Protein AF-A0A524MAG9-F1 (afdb_monomer_lite)

Foldseek 3Di:
DLCQVQQVCCVFPVDSPGDPVVVVVVCPDPPHDPVLFKDFDADPVGHTQKIKGKDDPPDQLAEIEIDMTGHPVRDDLVVVVVRVVSNVVSQVVSVVVHPPPHHHDYDYDDDPRPVVVVVSCVVVPDDDDDDDDDDDDDDPDDDDDDDDPPDDDDDDDDPPPPPPPDD

Secondary structure (DSSP, 8-state):
-HHHHHHHHHHHHS-----HHHHHHHHTSTT--HHHHEEEEE-TT--EEEEEEEEE-TT--SEEEEEEEE-GGG--HHHHHHHHHHHHH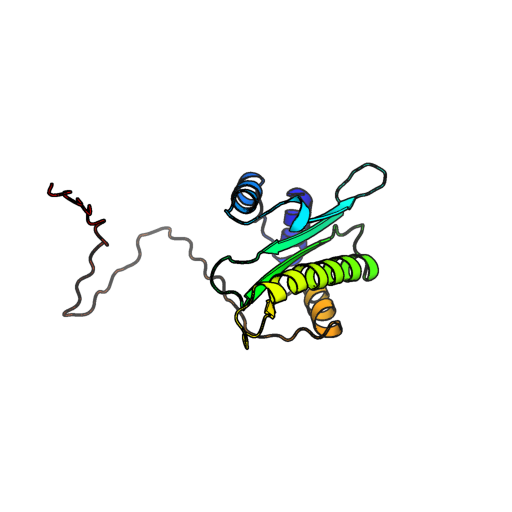HHHTTGGGSPTTPPPEEE----TT-HHHHHHHHHTT--------------SS-----PPTT-----------------

Sequence (167 aa):
MVSLCNAGTRDVGGMEKDTVARRRLHWQRSGFHLDSDTQVAETCTGDIVAYAAVKDTVGTLARIHGDFQVHREHDSVMLRDRLLGWLEHRARASVLHAPEGARVMLTHNVLAHDEARKQDLLRRGYELVHHTLRMRMALSEAPVDSIPEGILLRSAARSACHFENHS

Radius of gyration: 21.22 Å; chains: 1; bounding box: 44×48×63 Å

Structure (mmCIF, N/CA/C/O backbone):
data_AF-A0A524MAG9-F1
#
_entry.id   AF-A0A524MAG9-F1
#
loop_
_atom_site.group_PDB
_atom_site.id
_atom_site.type_symbol
_atom_site.label_atom_id
_atom_site.label_alt_id
_atom_site.label_comp_id
_atom_site.label_asym_id
_atom_site.label_entity_id
_atom_site.label_seq_id
_atom_site.pdbx_PDB_ins_code
_atom_site.Cartn_x
_atom_site.Cartn_y
_atom_site.Cartn_z
_atom_site.occupancy
_atom_site.B_iso_or_equiv
_atom_site.auth_seq_id
_atom_site.auth_comp_id
_atom_site.auth_asym_id
_atom_site.auth_atom_id
_atom_site.pdbx_PDB_model_num
ATOM 1 N N . MET A 1 1 ? 15.523 -3.507 -2.025 1.00 62.09 1 MET A N 1
ATOM 2 C CA . MET A 1 1 ? 14.145 -3.235 -1.537 1.00 62.09 1 MET A CA 1
ATOM 3 C C . MET A 1 1 ? 13.974 -1.919 -0.762 1.00 62.09 1 MET A C 1
ATOM 5 O O . MET A 1 1 ? 13.140 -1.122 -1.167 1.00 62.09 1 MET A O 1
ATOM 9 N N . VAL A 1 2 ? 14.697 -1.646 0.337 1.00 66.62 2 VAL A N 1
ATOM 10 C CA . VAL A 1 2 ? 14.534 -0.358 1.064 1.00 66.62 2 VAL A CA 1
ATOM 11 C C . VAL A 1 2 ? 14.888 0.833 0.174 1.00 66.62 2 VAL A C 1
ATOM 13 O O . VAL A 1 2 ? 14.121 1.788 0.113 1.00 66.62 2 VAL A O 1
ATOM 16 N N . SER A 1 3 ? 15.972 0.728 -0.599 1.00 69.00 3 SER A N 1
ATOM 17 C CA . SER A 1 3 ? 16.356 1.738 -1.592 1.00 69.00 3 SER A CA 1
ATOM 18 C C . SER A 1 3 ? 15.274 1.954 -2.656 1.00 69.00 3 SER A C 1
ATOM 20 O O . SER A 1 3 ? 14.956 3.093 -2.961 1.00 69.00 3 SER A O 1
ATOM 22 N N . LEU A 1 4 ? 14.634 0.880 -3.138 1.00 75.25 4 LEU A N 1
ATOM 23 C CA . LEU A 1 4 ? 13.503 0.940 -4.075 1.00 75.25 4 LEU A CA 1
ATOM 24 C C . LEU A 1 4 ? 12.315 1.723 -3.488 1.00 75.25 4 LEU A C 1
ATOM 26 O O . LEU A 1 4 ? 11.761 2.607 -4.133 1.00 75.25 4 LEU A O 1
ATOM 30 N N . CYS A 1 5 ? 11.942 1.424 -2.242 1.00 67.94 5 CYS A N 1
ATOM 31 C CA . CYS A 1 5 ? 10.817 2.075 -1.569 1.00 67.94 5 CYS A CA 1
ATOM 32 C C . CYS A 1 5 ? 11.120 3.541 -1.231 1.00 67.94 5 CYS A C 1
ATOM 34 O O . CYS A 1 5 ? 10.265 4.412 -1.397 1.00 67.94 5 CYS A O 1
ATOM 36 N N . ASN A 1 6 ? 12.348 3.841 -0.805 1.00 65.69 6 ASN A N 1
ATOM 37 C CA . ASN A 1 6 ? 12.777 5.212 -0.546 1.00 65.69 6 ASN A CA 1
ATOM 38 C C . ASN A 1 6 ? 12.930 6.030 -1.830 1.00 65.69 6 ASN A C 1
ATOM 40 O O . ASN A 1 6 ? 12.581 7.203 -1.799 1.00 65.69 6 ASN A O 1
ATOM 44 N N . ALA A 1 7 ? 13.365 5.440 -2.947 1.00 63.03 7 ALA A N 1
ATOM 45 C CA . ALA A 1 7 ? 13.428 6.125 -4.239 1.00 63.03 7 ALA A CA 1
ATOM 46 C C . ALA A 1 7 ? 12.040 6.630 -4.666 1.00 63.03 7 ALA A C 1
ATOM 48 O O . ALA A 1 7 ? 11.875 7.819 -4.917 1.00 63.03 7 ALA A O 1
ATOM 49 N N . GLY A 1 8 ? 11.011 5.777 -4.601 1.00 59.84 8 GLY A N 1
ATOM 50 C CA . GLY A 1 8 ? 9.634 6.202 -4.879 1.00 59.84 8 GLY A CA 1
ATOM 51 C C . GLY A 1 8 ? 9.101 7.262 -3.912 1.00 59.84 8 GLY A C 1
ATOM 52 O O . GLY A 1 8 ? 8.423 8.206 -4.313 1.00 59.84 8 GLY A O 1
ATOM 53 N N . THR A 1 9 ? 9.446 7.155 -2.624 1.00 58.19 9 THR A N 1
ATOM 54 C CA . THR A 1 9 ? 8.989 8.121 -1.610 1.00 58.19 9 THR A CA 1
ATOM 55 C C . THR A 1 9 ? 9.732 9.465 -1.690 1.00 58.19 9 THR A C 1
ATOM 57 O O . THR A 1 9 ? 9.158 10.489 -1.313 1.00 58.19 9 THR A O 1
ATOM 60 N N . ARG A 1 10 ? 10.982 9.486 -2.178 1.00 57.66 10 ARG A N 1
ATOM 61 C CA . ARG A 1 10 ? 11.763 10.705 -2.450 1.00 57.66 10 ARG A CA 1
ATOM 62 C C . ARG A 1 10 ? 11.223 11.441 -3.672 1.00 57.66 10 ARG A C 1
ATOM 64 O O . ARG A 1 10 ? 10.957 12.632 -3.558 1.00 57.66 10 ARG A O 1
ATOM 71 N N . ASP A 1 11 ? 11.010 10.724 -4.774 1.00 55.81 11 ASP A N 1
ATOM 72 C CA . ASP A 1 11 ? 10.565 11.293 -6.053 1.00 55.81 11 ASP A CA 1
ATOM 73 C C . ASP A 1 11 ? 9.195 11.952 -5.955 1.00 55.81 11 ASP A C 1
ATOM 75 O O . ASP A 1 11 ? 8.942 12.991 -6.557 1.00 55.81 11 ASP A O 1
ATOM 79 N N . VAL A 1 12 ? 8.321 11.349 -5.156 1.00 55.00 12 VAL A N 1
ATOM 80 C CA . VAL A 1 12 ? 6.994 11.881 -4.911 1.00 55.00 12 VAL A CA 1
ATOM 81 C C . VAL A 1 12 ? 7.071 12.788 -3.683 1.00 55.00 12 VAL A C 1
ATOM 83 O O . VAL A 1 12 ? 6.986 14.003 -3.793 1.00 55.00 12 VAL A O 1
ATOM 86 N N . GLY A 1 13 ? 7.258 12.257 -2.476 1.00 54.94 13 GLY A N 1
ATOM 87 C CA . GLY A 1 13 ? 7.026 12.977 -1.214 1.00 54.94 13 GLY A CA 1
ATOM 88 C C . GLY A 1 13 ? 8.217 13.673 -0.549 1.00 54.94 13 GLY A C 1
ATOM 89 O O . GLY A 1 13 ? 8.040 14.133 0.582 1.00 54.94 13 GLY A O 1
ATOM 90 N N . GLY A 1 14 ? 9.409 13.696 -1.159 1.00 50.75 14 GLY A N 1
ATOM 91 C CA . GLY A 1 14 ? 10.603 14.343 -0.593 1.00 50.75 14 GLY A CA 1
ATOM 92 C C . GLY A 1 14 ? 11.068 13.782 0.761 1.00 50.75 14 GLY A C 1
ATOM 93 O O . GLY A 1 14 ? 11.760 14.466 1.510 1.00 50.75 14 GLY A O 1
ATOM 94 N N . MET A 1 15 ? 10.665 12.558 1.125 1.00 56.41 15 MET A N 1
ATOM 95 C CA . MET A 1 15 ? 10.983 11.958 2.424 1.00 56.41 15 MET A CA 1
ATOM 96 C C . MET A 1 15 ? 11.465 10.521 2.274 1.00 56.41 15 MET A C 1
ATOM 98 O O . MET A 1 15 ? 10.746 9.671 1.752 1.00 56.41 15 MET A O 1
ATOM 102 N N . GLU A 1 16 ? 12.609 10.212 2.877 1.00 57.59 16 GLU A N 1
ATOM 103 C CA . GLU A 1 16 ? 12.932 8.836 3.238 1.00 57.59 16 GLU A CA 1
ATOM 104 C C . GLU A 1 16 ? 12.125 8.444 4.461 1.00 57.59 16 GLU A C 1
ATOM 106 O O . GLU A 1 16 ? 12.277 9.007 5.545 1.00 57.59 16 GLU A O 1
ATOM 111 N N . LYS A 1 17 ? 11.218 7.491 4.286 1.00 60.69 17 LYS A N 1
ATOM 112 C CA . LYS A 1 17 ? 10.441 6.968 5.410 1.00 60.69 17 LYS A CA 1
ATOM 113 C C . LYS A 1 17 ? 10.849 5.551 5.752 1.00 60.69 17 LYS A C 1
ATOM 115 O O . LYS A 1 17 ? 10.571 5.110 6.863 1.00 60.69 17 LYS A O 1
ATOM 120 N N . ASP A 1 18 ? 11.435 4.828 4.808 1.00 67.31 18 ASP A N 1
ATOM 121 C CA . ASP A 1 18 ? 11.619 3.400 4.919 1.00 67.31 18 ASP A CA 1
ATOM 122 C C . ASP A 1 18 ? 13.005 3.030 5.415 1.00 67.31 18 ASP A C 1
ATOM 124 O O . ASP A 1 18 ? 14.021 3.551 4.965 1.00 67.31 18 ASP A O 1
ATOM 128 N N . THR A 1 19 ? 13.039 2.096 6.355 1.00 71.25 19 THR A N 1
ATOM 129 C CA . THR A 1 19 ? 14.275 1.541 6.899 1.00 71.25 19 THR A CA 1
ATOM 130 C C . THR A 1 19 ? 14.168 0.027 6.899 1.00 71.25 19 THR A C 1
ATOM 132 O O . THR A 1 19 ? 13.066 -0.531 6.950 1.00 71.25 19 THR A O 1
ATOM 135 N N . VAL A 1 20 ? 15.315 -0.657 6.877 1.00 77.06 20 VAL A N 1
ATOM 136 C CA . VAL A 1 20 ? 15.359 -2.125 6.989 1.00 77.06 20 VAL A CA 1
ATOM 137 C C . VAL A 1 20 ? 14.659 -2.573 8.271 1.00 77.06 20 VAL A C 1
ATOM 139 O O . VAL A 1 20 ? 13.837 -3.484 8.233 1.00 77.06 20 VAL A O 1
ATOM 142 N N . ALA A 1 21 ? 14.907 -1.880 9.386 1.00 74.06 21 ALA A N 1
ATOM 143 C CA . ALA A 1 21 ? 14.266 -2.163 10.667 1.00 74.06 21 ALA A CA 1
ATOM 144 C C . ALA A 1 21 ? 12.736 -2.042 10.592 1.00 74.06 21 ALA A C 1
ATOM 146 O O . ALA A 1 21 ? 12.024 -2.921 11.074 1.00 74.06 21 ALA A O 1
ATOM 147 N N . ARG A 1 22 ? 12.213 -1.000 9.933 1.00 73.50 22 ARG A N 1
ATOM 148 C CA . ARG A 1 22 ? 10.766 -0.801 9.781 1.00 73.50 22 ARG A CA 1
ATOM 149 C C . ARG A 1 22 ? 10.123 -1.866 8.893 1.00 73.50 22 ARG A C 1
ATOM 151 O O . ARG A 1 22 ? 9.037 -2.346 9.212 1.00 73.50 22 ARG A O 1
ATOM 158 N N . ARG A 1 23 ? 10.791 -2.257 7.804 1.00 79.44 23 ARG A N 1
ATOM 159 C CA . ARG A 1 23 ? 10.339 -3.358 6.937 1.00 79.44 23 ARG A CA 1
ATOM 160 C C . ARG A 1 23 ? 10.343 -4.685 7.681 1.00 79.44 23 ARG A C 1
ATOM 162 O O . ARG A 1 23 ? 9.345 -5.393 7.643 1.00 79.44 23 ARG A O 1
ATOM 169 N N . ARG A 1 24 ? 11.404 -4.970 8.435 1.00 82.00 24 ARG A N 1
ATOM 170 C CA . ARG A 1 24 ? 11.509 -6.179 9.255 1.00 82.00 24 ARG A CA 1
ATOM 171 C C . ARG A 1 24 ? 10.414 -6.244 10.316 1.00 82.00 24 ARG A C 1
ATOM 173 O O . ARG A 1 24 ? 9.748 -7.265 10.415 1.00 82.00 24 ARG A O 1
ATOM 180 N N . LEU A 1 25 ? 10.168 -5.147 11.036 1.00 81.12 25 LEU A N 1
ATOM 181 C CA . LEU A 1 25 ? 9.072 -5.066 12.005 1.00 81.12 25 LEU A CA 1
ATOM 182 C C . LEU A 1 25 ? 7.719 -5.338 11.342 1.00 81.12 25 LEU A C 1
ATOM 184 O O . LEU A 1 25 ? 6.864 -6.001 11.919 1.00 81.12 25 LEU A O 1
ATOM 188 N N . HIS A 1 26 ? 7.523 -4.834 10.123 1.00 77.06 26 HIS A N 1
ATOM 189 C CA . HIS A 1 26 ? 6.300 -5.082 9.377 1.00 77.06 26 HIS A CA 1
ATOM 190 C C . HIS A 1 26 ? 6.140 -6.557 8.982 1.00 77.06 26 HIS A C 1
ATOM 192 O O . HIS A 1 26 ? 5.048 -7.095 9.150 1.00 77.06 26 HIS A O 1
ATOM 198 N N . TRP A 1 27 ? 7.207 -7.194 8.505 1.00 83.81 27 TRP A N 1
ATOM 199 C CA . TRP A 1 27 ? 7.212 -8.599 8.096 1.00 83.81 27 TRP A CA 1
ATOM 200 C C . TRP A 1 27 ? 7.114 -9.587 9.256 1.00 83.81 27 TRP A C 1
ATOM 202 O O . TRP A 1 27 ? 6.684 -10.713 9.064 1.00 83.81 27 TRP A O 1
ATOM 212 N N . GLN A 1 28 ? 7.497 -9.167 10.459 1.00 85.12 28 GLN A N 1
ATOM 213 C CA . GLN A 1 28 ? 7.409 -9.977 11.675 1.00 85.12 28 GLN A CA 1
ATOM 214 C C . GLN A 1 28 ? 6.051 -9.858 12.384 1.00 85.12 28 GLN A C 1
ATOM 216 O O . GLN A 1 28 ? 5.883 -10.400 13.476 1.00 85.12 28 GLN A O 1
ATOM 221 N N . ARG A 1 29 ? 5.079 -9.131 11.814 1.00 80.44 29 ARG A N 1
ATOM 222 C CA . ARG A 1 29 ? 3.734 -9.052 12.400 1.00 80.44 29 ARG A CA 1
ATOM 223 C C . ARG A 1 29 ? 3.053 -10.416 12.303 1.00 80.44 29 ARG A C 1
ATOM 225 O O . ARG A 1 29 ? 3.116 -11.071 11.269 1.00 80.44 29 ARG A O 1
ATOM 232 N N . SER A 1 30 ? 2.370 -10.807 13.377 1.00 80.50 30 SER A N 1
ATOM 233 C CA . SER A 1 30 ? 1.567 -12.033 13.393 1.00 80.50 30 SER A CA 1
ATOM 234 C C . SER A 1 30 ? 0.565 -12.044 12.233 1.00 80.50 30 SER A C 1
ATOM 236 O O . SER A 1 30 ? -0.087 -11.029 11.977 1.00 80.50 30 SER A O 1
ATOM 238 N N . GLY A 1 31 ? 0.471 -13.181 11.541 1.00 79.19 31 GLY A N 1
ATOM 239 C CA . GLY A 1 31 ? -0.411 -13.381 10.389 1.00 79.19 31 GLY A CA 1
ATOM 240 C C . GLY A 1 31 ? 0.096 -12.810 9.062 1.00 79.19 31 GLY A C 1
ATOM 241 O O . GLY A 1 31 ? -0.638 -12.875 8.084 1.00 79.19 31 GLY A O 1
ATOM 242 N N . PHE A 1 32 ? 1.313 -12.256 9.008 1.00 84.44 32 PHE A N 1
ATOM 243 C CA . PHE A 1 32 ? 1.947 -11.844 7.756 1.00 84.44 32 PHE A CA 1
ATOM 244 C C . PHE A 1 32 ? 2.943 -12.906 7.284 1.00 84.44 32 PHE A C 1
ATOM 246 O O . PHE A 1 32 ? 3.882 -13.253 8.003 1.00 84.44 32 PHE A O 1
ATOM 253 N N . HIS A 1 33 ? 2.768 -13.385 6.058 1.00 87.69 33 HIS A N 1
ATOM 254 C CA . HIS A 1 33 ? 3.589 -14.426 5.453 1.00 87.69 33 HIS A CA 1
ATOM 255 C C . HIS A 1 33 ? 4.275 -13.874 4.205 1.00 87.69 33 HIS A C 1
ATOM 257 O O . HIS A 1 33 ? 3.624 -13.608 3.201 1.00 87.69 33 HIS A O 1
ATOM 263 N N . LEU A 1 34 ? 5.600 -13.707 4.256 1.00 88.19 34 LEU A N 1
ATOM 264 C CA . LEU A 1 34 ? 6.376 -13.103 3.164 1.00 88.19 34 LEU A CA 1
ATOM 265 C C . LEU A 1 34 ? 6.083 -13.741 1.800 1.00 88.19 34 LEU A C 1
ATOM 267 O O . LEU A 1 34 ? 5.839 -13.015 0.839 1.00 88.19 34 LEU A O 1
ATOM 271 N N . ASP A 1 35 ? 6.034 -15.068 1.744 1.00 89.19 35 ASP A N 1
ATOM 272 C CA . ASP A 1 35 ? 5.916 -15.814 0.488 1.00 89.19 35 ASP A CA 1
ATOM 273 C C . ASP A 1 35 ? 4.539 -15.668 -0.178 1.00 89.19 35 ASP A C 1
ATOM 275 O O . ASP A 1 35 ? 4.432 -15.731 -1.400 1.00 89.19 35 ASP A O 1
ATOM 279 N N . SER A 1 36 ? 3.477 -15.459 0.608 1.00 89.00 36 SER A N 1
ATOM 280 C CA . SER A 1 36 ? 2.107 -15.322 0.094 1.00 89.00 36 SER A CA 1
ATOM 281 C C . SER A 1 36 ? 1.608 -13.881 0.061 1.00 89.00 36 SER A C 1
ATOM 283 O O . SER A 1 36 ? 0.669 -13.573 -0.671 1.00 89.00 36 SER A O 1
ATOM 285 N N . ASP A 1 37 ? 2.198 -12.999 0.866 1.00 90.75 37 ASP A N 1
ATOM 286 C CA . ASP A 1 37 ? 1.707 -11.638 1.096 1.00 90.75 37 ASP A CA 1
ATOM 287 C C . ASP A 1 37 ? 2.619 -10.584 0.476 1.00 90.75 37 ASP A C 1
ATOM 289 O O . ASP A 1 37 ? 2.337 -9.386 0.576 1.00 90.75 37 ASP A O 1
ATOM 293 N N . THR A 1 38 ? 3.679 -11.013 -0.217 1.00 93.38 38 THR A N 1
ATOM 294 C CA . THR A 1 38 ? 4.524 -10.145 -1.036 1.00 93.38 38 THR A CA 1
ATOM 295 C C . THR A 1 38 ? 4.754 -10.703 -2.433 1.00 93.38 38 THR A C 1
ATOM 297 O O . THR A 1 38 ? 4.687 -11.906 -2.666 1.00 93.38 38 THR A O 1
ATOM 300 N N . GLN A 1 39 ? 5.041 -9.806 -3.373 1.00 95.31 39 GLN A N 1
ATOM 301 C CA . GLN A 1 39 ? 5.548 -10.159 -4.692 1.00 95.31 39 GLN A CA 1
ATOM 302 C C . GLN A 1 39 ? 6.655 -9.192 -5.097 1.00 95.31 39 GLN A C 1
ATOM 304 O O . GLN A 1 39 ? 6.558 -7.989 -4.858 1.00 95.31 39 GLN A O 1
ATOM 309 N N . VAL A 1 40 ? 7.701 -9.716 -5.730 1.00 95.06 40 VAL A N 1
ATOM 310 C CA . VAL A 1 40 ? 8.803 -8.932 -6.293 1.00 95.06 40 VAL A CA 1
ATOM 311 C C . VAL A 1 40 ? 8.908 -9.155 -7.795 1.00 95.06 40 VAL A C 1
ATOM 313 O O . VAL A 1 40 ? 8.539 -10.213 -8.303 1.00 95.06 40 VAL A O 1
ATOM 316 N N . ALA A 1 41 ? 9.408 -8.145 -8.501 1.00 94.38 41 ALA A N 1
ATOM 317 C CA . ALA A 1 41 ? 9.919 -8.301 -9.856 1.00 94.38 41 ALA A CA 1
ATOM 318 C C . ALA A 1 41 ? 11.428 -8.061 -9.831 1.00 94.38 41 ALA A C 1
ATOM 320 O O . ALA A 1 41 ? 11.884 -7.080 -9.236 1.00 94.38 41 ALA A O 1
ATOM 321 N N . GLU A 1 42 ? 12.171 -8.945 -10.487 1.00 94.81 42 GLU A N 1
ATOM 322 C CA . GLU A 1 42 ? 13.632 -8.952 -10.507 1.00 94.81 42 GLU A CA 1
ATOM 323 C C . GLU A 1 42 ? 14.150 -8.868 -11.945 1.00 94.81 42 GLU A C 1
ATOM 325 O O . GLU A 1 42 ? 13.512 -9.354 -12.883 1.00 94.81 42 GLU A O 1
ATOM 330 N N . THR A 1 43 ? 15.303 -8.229 -12.129 1.00 91.44 43 THR A N 1
ATOM 331 C CA . THR A 1 43 ? 16.055 -8.288 -13.388 1.00 91.44 43 THR A CA 1
ATOM 332 C C . THR A 1 43 ? 16.728 -9.652 -13.552 1.00 91.44 43 THR A C 1
ATOM 334 O O . THR A 1 43 ? 16.842 -10.435 -12.610 1.00 91.44 43 THR A O 1
ATOM 337 N N . CYS A 1 44 ? 17.275 -9.922 -14.740 1.00 90.94 44 CYS A N 1
ATOM 338 C CA . CYS A 1 44 ? 18.119 -11.099 -14.964 1.00 90.94 44 CYS A CA 1
ATOM 339 C C . CYS A 1 44 ? 19.403 -11.115 -14.109 1.00 90.94 44 CYS A C 1
ATOM 341 O O . CYS A 1 44 ? 20.002 -12.174 -13.946 1.00 90.94 44 CYS A O 1
ATOM 343 N N . THR A 1 45 ? 19.817 -9.966 -13.565 1.00 90.81 45 THR A N 1
ATOM 344 C CA . THR A 1 45 ? 20.956 -9.828 -12.643 1.00 90.81 45 THR A CA 1
ATOM 345 C C . THR A 1 45 ? 20.571 -10.034 -11.175 1.00 90.81 45 THR A C 1
ATOM 347 O O . THR A 1 45 ? 21.452 -10.032 -10.320 1.00 90.81 45 THR A O 1
ATOM 350 N N . GLY A 1 46 ? 19.283 -10.250 -10.874 1.00 88.50 46 GLY A N 1
ATOM 351 C CA . GLY A 1 46 ? 18.771 -10.445 -9.513 1.00 88.50 46 GLY A CA 1
ATOM 352 C C . GLY A 1 46 ? 18.433 -9.147 -8.773 1.00 88.50 46 GLY A C 1
ATOM 353 O O . GLY A 1 46 ? 18.181 -9.168 -7.568 1.00 88.50 46 GLY A O 1
ATOM 354 N N . ASP A 1 47 ? 18.410 -8.004 -9.463 1.00 88.31 47 ASP A N 1
ATOM 355 C CA . ASP A 1 47 ? 18.058 -6.726 -8.849 1.00 88.31 47 ASP A CA 1
ATOM 356 C C . ASP A 1 47 ? 16.538 -6.588 -8.728 1.00 88.31 47 ASP A C 1
ATOM 358 O O . ASP A 1 47 ? 15.810 -6.669 -9.717 1.00 88.31 47 ASP A O 1
ATOM 362 N N . ILE A 1 48 ? 16.040 -6.331 -7.515 1.00 91.25 48 ILE A N 1
ATOM 363 C CA . ILE A 1 48 ? 14.608 -6.101 -7.277 1.00 91.25 48 ILE A CA 1
ATOM 364 C C . ILE A 1 48 ? 14.211 -4.718 -7.809 1.00 91.25 48 ILE A C 1
ATOM 366 O O . ILE A 1 48 ? 14.543 -3.690 -7.207 1.00 91.25 48 ILE A O 1
ATOM 370 N N . VAL A 1 49 ? 13.416 -4.709 -8.878 1.00 92.69 49 VAL A N 1
ATOM 371 C CA . VAL A 1 49 ? 12.927 -3.502 -9.567 1.00 92.69 49 VAL A CA 1
ATOM 372 C C . VAL A 1 49 ? 11.475 -3.174 -9.255 1.00 92.69 49 VAL A C 1
ATOM 374 O O . VAL A 1 49 ? 11.030 -2.058 -9.509 1.00 92.69 49 VAL A O 1
ATOM 377 N N . ALA A 1 50 ? 10.724 -4.104 -8.671 1.00 92.81 50 ALA A N 1
ATOM 378 C CA . ALA A 1 50 ? 9.414 -3.803 -8.115 1.00 92.81 50 ALA A CA 1
ATOM 379 C C . ALA A 1 50 ? 9.092 -4.672 -6.904 1.00 92.81 50 ALA A C 1
ATOM 381 O O . ALA A 1 50 ? 9.635 -5.761 -6.733 1.00 92.81 50 ALA A O 1
ATOM 382 N N . TYR A 1 51 ? 8.190 -4.173 -6.068 1.00 93.25 51 TYR A N 1
ATOM 383 C CA . TYR A 1 51 ? 7.706 -4.851 -4.875 1.00 93.25 51 TYR A CA 1
ATOM 384 C C . TYR A 1 51 ? 6.228 -4.530 -4.675 1.00 93.25 51 TYR A C 1
ATOM 386 O O . TYR A 1 51 ? 5.837 -3.371 -4.788 1.00 93.25 51 TYR A O 1
ATOM 394 N N . ALA A 1 52 ? 5.425 -5.522 -4.321 1.00 94.12 52 ALA A N 1
ATOM 395 C CA . ALA A 1 52 ? 4.047 -5.377 -3.880 1.00 94.12 52 ALA A CA 1
ATOM 396 C C . ALA A 1 52 ? 3.830 -6.149 -2.578 1.00 94.12 52 ALA A C 1
ATOM 398 O O . ALA A 1 52 ? 4.495 -7.150 -2.318 1.00 94.12 52 ALA A O 1
ATOM 399 N N . ALA A 1 53 ? 2.902 -5.679 -1.748 1.00 92.50 53 ALA A N 1
ATOM 400 C CA . ALA A 1 53 ? 2.490 -6.376 -0.542 1.00 92.50 53 ALA A CA 1
ATOM 401 C C . ALA A 1 53 ? 1.018 -6.151 -0.218 1.00 92.50 53 ALA A C 1
ATOM 403 O O . ALA A 1 53 ? 0.499 -5.039 -0.350 1.00 92.50 53 ALA A O 1
ATOM 404 N N . VAL A 1 54 ? 0.385 -7.205 0.284 1.00 90.50 54 VAL A N 1
ATOM 405 C CA . VAL A 1 54 ? -0.953 -7.157 0.864 1.00 90.50 54 VAL A CA 1
ATOM 406 C C . VAL A 1 54 ? -0.829 -7.224 2.377 1.00 90.50 54 VAL A C 1
ATOM 408 O O . VAL A 1 54 ? -0.154 -8.085 2.927 1.00 90.50 54 VAL A O 1
ATOM 411 N N . LYS A 1 55 ? -1.490 -6.303 3.066 1.00 82.50 55 LYS A N 1
ATOM 412 C CA . LYS A 1 55 ? -1.606 -6.297 4.520 1.00 82.50 55 LYS A CA 1
ATOM 413 C C . LYS A 1 55 ? -3.056 -6.572 4.853 1.00 82.50 55 LYS A C 1
ATOM 415 O O . LYS A 1 55 ? -3.905 -5.686 4.728 1.00 82.50 55 LYS A O 1
ATOM 420 N N . ASP A 1 56 ? -3.317 -7.798 5.271 1.00 70.81 56 ASP A N 1
ATOM 421 C CA . ASP A 1 56 ? -4.582 -8.150 5.890 1.00 70.81 56 ASP A CA 1
ATOM 422 C C . ASP A 1 56 ? -4.473 -7.823 7.382 1.00 70.81 56 ASP A C 1
ATOM 424 O O . ASP A 1 56 ? -3.673 -8.410 8.115 1.00 70.81 56 ASP A O 1
ATOM 428 N N . THR A 1 57 ? -5.183 -6.793 7.842 1.00 59.72 57 THR A N 1
ATOM 429 C CA . THR A 1 57 ? -5.280 -6.540 9.281 1.00 59.72 57 THR A CA 1
ATOM 430 C C . THR A 1 57 ? -6.207 -7.585 9.879 1.00 59.72 57 THR A C 1
ATOM 432 O O . THR A 1 57 ? -7.422 -7.400 9.922 1.00 59.72 57 THR A O 1
ATOM 435 N N . VAL A 1 58 ? -5.594 -8.685 10.322 1.00 48.38 58 VAL A N 1
ATOM 436 C CA . VAL A 1 58 ? -6.225 -9.791 11.045 1.00 48.38 58 VAL A CA 1
ATOM 437 C C . VAL A 1 58 ? -7.202 -9.237 12.090 1.00 48.38 58 VAL A C 1
ATOM 439 O O . VAL A 1 58 ? -6.800 -8.489 12.982 1.00 48.38 58 VAL A O 1
ATOM 442 N N . GLY A 1 59 ? -8.484 -9.595 11.962 1.00 51.62 59 GLY A N 1
ATOM 443 C CA . GLY A 1 59 ? -9.502 -9.383 12.999 1.00 51.62 59 GLY A CA 1
ATOM 444 C C . GLY A 1 59 ? -10.711 -8.512 12.638 1.00 51.62 59 GLY A C 1
ATOM 445 O O . GLY A 1 59 ? -11.660 -8.496 13.413 1.00 51.62 59 GLY A O 1
ATOM 446 N N . THR A 1 60 ? -10.733 -7.812 11.495 1.00 52.50 60 THR A N 1
ATOM 447 C CA . THR A 1 60 ? -11.905 -6.991 11.088 1.00 52.50 60 THR A CA 1
ATOM 448 C C . THR A 1 60 ? -12.303 -7.103 9.612 1.00 52.50 60 THR A C 1
ATOM 450 O O . THR A 1 60 ? -13.070 -6.270 9.147 1.00 52.50 60 THR A O 1
ATOM 453 N N . LEU A 1 61 ? -11.788 -8.116 8.897 1.00 59.88 61 LEU A N 1
ATOM 454 C CA . LEU A 1 61 ? -12.259 -8.801 7.664 1.00 59.88 61 LEU A CA 1
ATOM 455 C C . LEU A 1 61 ? -12.942 -8.019 6.510 1.00 59.88 61 LEU A C 1
ATOM 457 O O . LEU A 1 61 ? -13.373 -8.628 5.538 1.00 59.88 61 LEU A O 1
ATOM 461 N N . ALA A 1 62 ? -13.000 -6.691 6.539 1.00 69.75 62 ALA A N 1
ATOM 462 C CA . ALA A 1 62 ? -13.675 -5.869 5.534 1.00 69.75 62 ALA A CA 1
ATOM 463 C C . ALA A 1 62 ? -12.721 -4.915 4.803 1.00 69.75 62 ALA A C 1
ATOM 465 O O . ALA A 1 62 ? -13.090 -4.329 3.786 1.00 69.75 62 ALA A O 1
ATOM 466 N N . ARG A 1 63 ? -11.482 -4.742 5.288 1.00 83.06 63 ARG A N 1
ATOM 467 C CA . ARG A 1 63 ? -10.524 -3.806 4.690 1.00 83.06 63 ARG A CA 1
ATOM 468 C C . ARG A 1 63 ? -9.109 -4.364 4.647 1.00 83.06 63 ARG A C 1
ATOM 470 O O . ARG A 1 63 ? -8.412 -4.418 5.654 1.00 83.06 63 ARG A O 1
ATOM 477 N N . ILE A 1 64 ? -8.687 -4.685 3.437 1.00 89.19 64 ILE A N 1
ATOM 478 C CA . ILE A 1 64 ? -7.354 -5.150 3.081 1.00 89.19 64 ILE A CA 1
ATOM 479 C C . ILE A 1 64 ? -6.578 -3.953 2.539 1.00 89.19 64 ILE A C 1
ATOM 481 O O . ILE A 1 64 ? -7.131 -3.112 1.821 1.00 89.19 64 ILE A O 1
ATOM 485 N N . HIS A 1 65 ? -5.297 -3.850 2.878 1.00 90.31 65 HIS A N 1
ATOM 486 C CA . HIS A 1 65 ? -4.446 -2.783 2.368 1.00 90.31 65 HIS A CA 1
ATOM 487 C C . HIS A 1 65 ? -3.423 -3.319 1.369 1.00 90.31 65 HIS A C 1
ATOM 489 O O . HIS A 1 65 ? -2.614 -4.175 1.717 1.00 90.31 65 HIS A O 1
ATOM 495 N N . GLY A 1 66 ? -3.445 -2.798 0.146 1.00 92.44 66 GLY A N 1
ATOM 496 C CA . GLY A 1 66 ? -2.447 -3.074 -0.879 1.00 92.44 66 GLY A CA 1
ATOM 497 C C . GLY A 1 66 ? -1.434 -1.941 -0.975 1.00 92.44 66 GLY A C 1
ATOM 498 O O . GLY A 1 66 ? -1.781 -0.765 -0.850 1.00 92.44 66 GLY A O 1
ATOM 499 N N . ASP A 1 67 ? -0.177 -2.295 -1.207 1.00 90.75 67 ASP A N 1
ATOM 500 C CA . ASP A 1 67 ? 0.871 -1.336 -1.532 1.00 90.75 67 ASP A CA 1
ATOM 501 C C . ASP A 1 67 ? 1.816 -1.926 -2.579 1.00 90.75 67 ASP A C 1
ATOM 503 O O . ASP A 1 67 ? 2.101 -3.122 -2.554 1.00 90.75 67 ASP A O 1
ATOM 507 N N . PHE A 1 68 ? 2.313 -1.095 -3.489 1.00 91.75 68 PHE A N 1
ATOM 508 C CA . PHE A 1 68 ? 3.344 -1.478 -4.443 1.00 91.75 68 PHE A CA 1
ATOM 509 C C . PHE A 1 68 ? 4.301 -0.322 -4.722 1.00 91.75 68 PHE A C 1
ATOM 511 O O . PHE A 1 68 ? 3.979 0.844 -4.513 1.00 91.75 68 PHE A O 1
ATOM 518 N N . GLN A 1 69 ? 5.490 -0.655 -5.205 1.00 89.12 69 GLN A N 1
ATOM 519 C CA . GLN A 1 69 ? 6.503 0.283 -5.654 1.00 89.12 69 GLN A CA 1
ATOM 520 C C . GLN A 1 69 ? 7.190 -0.280 -6.892 1.00 89.12 69 GLN A C 1
ATOM 522 O O . GLN A 1 69 ? 7.524 -1.464 -6.927 1.00 89.12 69 GLN A O 1
ATOM 527 N N . VAL A 1 70 ? 7.453 0.587 -7.866 1.00 89.56 70 VAL A N 1
ATOM 528 C CA . VAL A 1 70 ? 8.261 0.276 -9.050 1.00 89.56 70 VAL A CA 1
ATOM 529 C C . VAL A 1 70 ? 9.477 1.198 -9.090 1.00 89.56 70 VAL A C 1
ATOM 531 O O . VAL A 1 70 ? 9.403 2.351 -8.655 1.00 89.56 70 VAL A O 1
ATOM 534 N N . HIS A 1 71 ? 10.609 0.668 -9.545 1.00 88.31 71 HIS A N 1
ATOM 535 C CA . HIS A 1 71 ? 11.833 1.421 -9.777 1.00 88.31 71 HIS A CA 1
ATOM 536 C C . HIS A 1 71 ? 11.626 2.329 -10.982 1.00 88.31 71 HIS A C 1
ATOM 538 O O . HIS A 1 71 ? 11.149 1.864 -12.012 1.00 88.31 71 HIS A O 1
ATOM 544 N N . ARG A 1 72 ? 12.025 3.598 -10.886 1.00 84.75 72 ARG A N 1
ATOM 545 C CA . ARG A 1 72 ? 11.755 4.607 -11.920 1.00 84.75 72 ARG A CA 1
ATOM 546 C C . ARG A 1 72 ? 12.240 4.198 -13.313 1.00 84.75 72 ARG A C 1
ATOM 548 O O . ARG A 1 72 ? 11.516 4.361 -14.284 1.00 84.75 72 ARG A O 1
ATOM 555 N N . GLU A 1 73 ? 13.444 3.643 -13.403 1.00 88.00 73 GLU A N 1
ATOM 556 C CA . GLU A 1 73 ? 14.047 3.227 -14.682 1.00 88.00 73 GLU A CA 1
ATOM 557 C C . GLU A 1 73 ? 13.374 1.995 -15.305 1.00 88.00 73 GLU A C 1
ATOM 559 O O . GLU A 1 73 ? 13.553 1.721 -16.487 1.00 88.00 73 GLU A O 1
ATOM 564 N N . HIS A 1 74 ? 12.576 1.269 -14.522 1.00 89.19 74 HIS A N 1
ATOM 565 C CA . HIS A 1 74 ? 11.825 0.093 -14.961 1.00 89.19 74 HIS A CA 1
ATOM 566 C C . HIS A 1 74 ? 10.311 0.334 -14.925 1.00 89.19 74 HIS A C 1
ATOM 568 O O . HIS A 1 74 ? 9.525 -0.609 -15.064 1.00 89.19 74 HIS A O 1
ATOM 574 N N . ASP A 1 75 ? 9.889 1.583 -14.716 1.00 89.06 75 ASP A N 1
ATOM 575 C CA . ASP A 1 75 ? 8.486 1.911 -14.565 1.00 89.06 75 ASP A CA 1
ATOM 576 C C . ASP A 1 75 ? 7.754 1.823 -15.905 1.00 89.06 75 ASP A C 1
ATOM 578 O O . ASP A 1 75 ? 8.093 2.482 -16.887 1.00 89.06 75 ASP A O 1
ATOM 582 N N . SER A 1 76 ? 6.731 0.974 -15.948 1.00 91.06 76 SER A N 1
ATOM 583 C CA . SER A 1 76 ? 5.903 0.761 -17.129 1.00 91.06 76 SER A CA 1
ATOM 584 C C . SER A 1 76 ? 4.476 0.434 -16.720 1.00 91.06 76 SER A C 1
ATOM 586 O O . SER A 1 76 ? 4.239 -0.212 -15.697 1.00 91.06 76 SER A O 1
ATOM 588 N N . VAL A 1 77 ? 3.519 0.830 -17.565 1.00 90.12 77 VAL A N 1
ATOM 589 C CA . VAL A 1 77 ? 2.092 0.527 -17.367 1.00 90.12 77 VAL A CA 1
ATOM 590 C C . VAL A 1 77 ? 1.885 -0.976 -17.175 1.00 90.12 77 VAL A C 1
ATOM 592 O O . VAL A 1 77 ? 1.233 -1.383 -16.222 1.00 90.12 77 VAL A O 1
ATOM 595 N N . MET A 1 78 ? 2.533 -1.806 -17.999 1.00 92.31 78 MET A N 1
ATOM 596 C CA . MET A 1 78 ? 2.434 -3.264 -17.905 1.00 92.31 78 MET A CA 1
ATOM 597 C C . MET A 1 78 ? 2.904 -3.802 -16.547 1.00 92.31 78 MET A C 1
ATOM 599 O O . MET A 1 78 ? 2.250 -4.675 -15.979 1.00 92.31 78 MET A O 1
ATOM 603 N N . LEU A 1 79 ? 4.028 -3.308 -16.013 1.00 93.00 79 LEU A N 1
ATOM 604 C CA . LEU A 1 79 ? 4.541 -3.769 -14.722 1.00 93.00 79 LEU A CA 1
ATOM 605 C C . LEU A 1 79 ? 3.623 -3.339 -13.574 1.00 93.00 79 LEU A C 1
ATOM 607 O O . LEU A 1 79 ? 3.274 -4.168 -12.733 1.00 93.00 79 LEU A O 1
ATOM 611 N N . ARG A 1 80 ? 3.169 -2.080 -13.571 1.00 92.06 80 ARG A N 1
ATOM 612 C CA . ARG A 1 80 ? 2.205 -1.583 -12.576 1.00 92.06 80 ARG A CA 1
ATOM 613 C C . ARG A 1 80 ? 0.892 -2.357 -12.635 1.00 92.06 80 ARG A C 1
ATOM 615 O O . ARG A 1 80 ? 0.376 -2.762 -11.594 1.00 92.06 80 ARG A O 1
ATOM 622 N N . ASP A 1 81 ? 0.411 -2.663 -13.838 1.00 93.69 81 A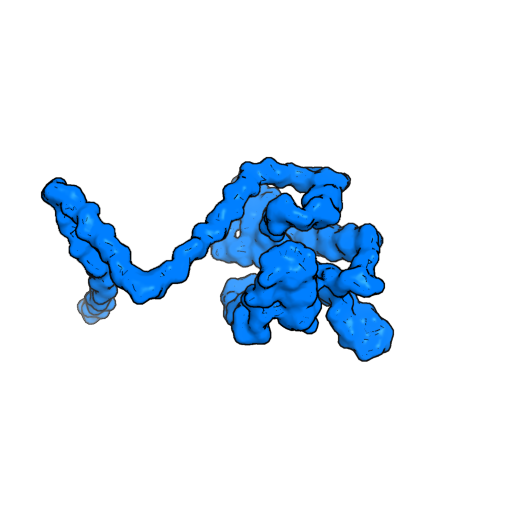SP A N 1
ATOM 623 C CA . ASP A 1 81 ? -0.806 -3.442 -14.018 1.00 93.69 81 ASP A CA 1
ATOM 624 C C . ASP A 1 81 ? -0.672 -4.879 -13.511 1.00 93.69 81 ASP A C 1
ATOM 626 O O . ASP A 1 81 ? -1.621 -5.437 -12.948 1.00 93.69 81 ASP A O 1
ATOM 630 N N . ARG A 1 82 ? 0.507 -5.480 -13.670 1.00 95.56 82 ARG A N 1
ATOM 631 C CA . ARG A 1 82 ? 0.789 -6.823 -13.162 1.00 95.56 82 ARG A CA 1
ATOM 632 C C . ARG A 1 82 ? 0.785 -6.852 -11.634 1.00 95.56 82 ARG A C 1
ATOM 634 O O . ARG A 1 82 ? 0.150 -7.727 -11.051 1.00 95.56 82 ARG A O 1
ATOM 641 N N . LEU A 1 83 ? 1.418 -5.865 -10.996 1.00 95.56 83 LEU A N 1
ATOM 642 C CA . LEU A 1 83 ? 1.467 -5.743 -9.534 1.00 95.56 83 LEU A CA 1
ATOM 643 C C . LEU A 1 83 ? 0.080 -5.488 -8.939 1.00 95.56 83 LEU A C 1
ATOM 645 O O . LEU A 1 83 ? -0.309 -6.154 -7.982 1.00 95.56 83 LEU A O 1
ATOM 649 N N . LEU A 1 84 ? -0.695 -4.573 -9.526 1.00 95.31 84 LEU A N 1
ATOM 650 C CA . LEU A 1 84 ? -2.077 -4.327 -9.110 1.00 95.31 84 LEU A CA 1
ATOM 651 C C . LEU A 1 84 ? -2.953 -5.578 -9.273 1.00 95.31 84 LEU A C 1
ATOM 653 O O . LEU A 1 84 ? -3.767 -5.874 -8.401 1.00 95.31 84 LEU A O 1
ATOM 657 N N . GLY A 1 85 ? -2.745 -6.357 -10.339 1.00 95.81 85 GLY A N 1
ATOM 658 C CA . GLY A 1 85 ? -3.503 -7.591 -10.577 1.00 95.81 85 GLY A CA 1
ATOM 659 C C . GLY A 1 85 ? -3.179 -8.674 -9.574 1.00 95.81 85 GLY A C 1
ATOM 660 O O . GLY A 1 85 ? -4.071 -9.378 -9.102 1.00 95.81 85 GLY A O 1
ATOM 661 N N . TRP A 1 86 ? -1.910 -8.764 -9.193 1.00 96.38 86 TRP A N 1
ATOM 662 C CA . TRP A 1 86 ? -1.500 -9.637 -8.113 1.00 96.38 86 TRP A CA 1
ATOM 663 C C . TRP A 1 86 ? -2.108 -9.211 -6.768 1.00 96.38 86 TRP A C 1
ATOM 665 O O . TRP A 1 86 ? -2.644 -10.065 -6.064 1.00 96.38 86 TRP A O 1
ATOM 675 N N . LEU A 1 87 ? -2.119 -7.910 -6.438 1.00 94.94 87 LEU A N 1
ATOM 676 C CA . LEU A 1 87 ? -2.751 -7.399 -5.211 1.00 94.94 87 LEU A CA 1
ATOM 677 C C . LEU A 1 87 ? -4.244 -7.757 -5.150 1.00 94.94 87 LEU A C 1
ATOM 679 O O . LEU A 1 8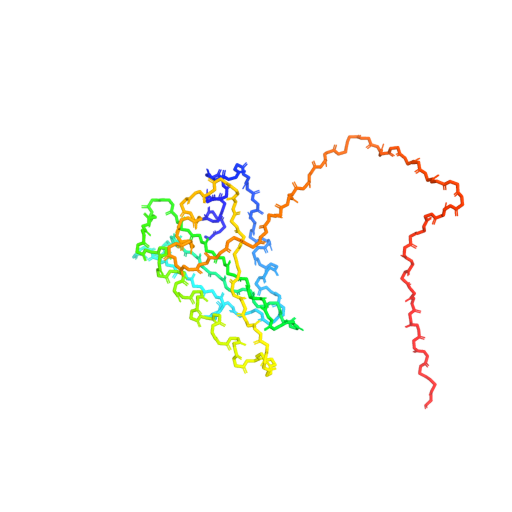7 ? -4.723 -8.244 -4.127 1.00 94.94 87 LEU A O 1
ATOM 683 N N . GLU A 1 88 ? -4.971 -7.564 -6.251 1.00 94.00 88 GLU A N 1
ATOM 684 C CA . GLU A 1 88 ? -6.389 -7.926 -6.378 1.00 94.00 88 GLU A CA 1
ATOM 685 C C . GLU A 1 88 ? -6.610 -9.429 -6.222 1.00 94.00 88 GLU A C 1
ATOM 687 O O . GLU A 1 88 ? -7.500 -9.859 -5.487 1.00 94.00 88 GLU A O 1
ATOM 692 N N . HIS A 1 89 ? -5.786 -10.240 -6.889 1.00 93.19 89 HIS A N 1
ATOM 693 C CA . HIS A 1 89 ? -5.857 -11.692 -6.793 1.00 93.19 89 HIS A CA 1
ATOM 694 C C . HIS A 1 89 ? -5.608 -12.170 -5.358 1.00 93.19 89 HIS A C 1
ATOM 696 O O . HIS A 1 89 ? -6.402 -12.941 -4.821 1.00 93.19 89 HIS A O 1
ATOM 702 N N . ARG A 1 90 ? -4.559 -11.666 -4.700 1.00 90.94 90 ARG A N 1
ATOM 703 C CA . ARG A 1 90 ? -4.243 -12.024 -3.315 1.00 90.94 90 ARG A CA 1
ATOM 704 C C . ARG A 1 90 ? -5.331 -11.564 -2.343 1.00 90.94 90 ARG A C 1
ATOM 706 O O . ARG A 1 90 ? -5.658 -12.308 -1.420 1.00 90.94 90 ARG A O 1
ATOM 713 N N . ALA A 1 91 ? -5.923 -10.387 -2.554 1.00 88.88 91 ALA A N 1
ATOM 714 C CA . ALA A 1 91 ? -7.020 -9.882 -1.728 1.00 88.88 91 ALA A CA 1
ATOM 715 C C . ALA A 1 91 ? -8.300 -10.731 -1.848 1.00 88.88 91 ALA A C 1
ATOM 717 O O . ALA A 1 91 ? -9.043 -10.855 -0.875 1.00 88.88 91 ALA A O 1
ATOM 718 N N . ARG A 1 92 ? -8.547 -11.380 -2.997 1.00 88.62 92 ARG A N 1
ATOM 719 C CA . ARG A 1 92 ? -9.687 -12.305 -3.152 1.00 88.62 92 ARG A CA 1
ATOM 720 C C . ARG A 1 92 ? -9.606 -13.509 -2.216 1.00 88.62 92 ARG A C 1
ATOM 722 O O . ARG A 1 92 ? -10.647 -13.984 -1.779 1.00 88.62 92 ARG A O 1
ATOM 729 N N . ALA A 1 93 ? -8.408 -13.968 -1.850 1.00 85.38 93 ALA A N 1
ATOM 730 C CA . ALA A 1 93 ? -8.261 -15.069 -0.894 1.00 85.38 93 ALA A CA 1
ATOM 731 C C . ALA A 1 93 ? -8.824 -14.725 0.501 1.00 85.38 93 ALA A C 1
ATOM 733 O O . ALA A 1 93 ? -9.268 -15.611 1.230 1.00 85.38 93 ALA A O 1
ATOM 734 N N . SER A 1 94 ? -8.873 -13.441 0.865 1.00 81.12 94 SER A N 1
ATOM 735 C CA . SER A 1 94 ? -9.470 -12.992 2.127 1.00 81.12 94 SER A CA 1
ATOM 736 C C . SER A 1 94 ? -11.005 -13.015 2.103 1.00 81.12 94 SER A C 1
ATOM 738 O O . SER A 1 94 ? -11.615 -13.067 3.165 1.00 81.12 94 SER A O 1
ATOM 740 N N . VAL A 1 95 ? -11.647 -13.054 0.924 1.00 82.94 95 VAL A N 1
ATOM 741 C CA . VAL A 1 95 ? -13.115 -13.194 0.810 1.00 82.94 95 VAL A CA 1
ATOM 742 C C . VAL A 1 95 ? -13.594 -14.499 1.438 1.00 82.94 95 VAL A C 1
ATOM 744 O O . VAL A 1 95 ? -14.612 -14.504 2.117 1.00 82.94 95 VAL A O 1
ATOM 747 N N . LEU A 1 96 ? -12.824 -15.580 1.284 1.00 81.81 96 LEU A N 1
ATOM 748 C CA . LEU A 1 96 ? -13.146 -16.891 1.862 1.00 81.81 96 LEU A CA 1
ATOM 749 C C . LEU A 1 96 ? -13.163 -16.893 3.394 1.00 81.81 96 LEU A C 1
ATOM 751 O O . LEU A 1 96 ? -13.754 -17.779 4.000 1.00 81.81 96 LEU A O 1
ATOM 755 N N . HIS A 1 97 ? -12.500 -15.919 4.010 1.00 80.06 97 HIS A N 1
ATOM 756 C CA . HIS A 1 97 ? -12.380 -15.806 5.457 1.00 80.06 97 HIS A CA 1
ATOM 757 C C . HIS A 1 97 ? -13.307 -14.731 6.030 1.00 80.06 97 HIS A C 1
ATOM 759 O O . HIS A 1 97 ? -13.371 -14.581 7.247 1.00 80.06 97 HIS A O 1
ATOM 765 N N . ALA A 1 98 ? -13.995 -13.963 5.180 1.00 82.75 98 ALA A N 1
ATOM 766 C CA . ALA A 1 98 ? -14.876 -12.893 5.615 1.00 82.75 98 ALA A CA 1
ATOM 767 C C . ALA A 1 98 ? -16.203 -13.455 6.159 1.00 82.75 98 ALA A C 1
ATOM 769 O O . ALA A 1 98 ? -16.680 -14.477 5.661 1.00 82.75 98 ALA A O 1
ATOM 770 N N . PRO A 1 99 ? -16.829 -12.801 7.159 1.00 83.38 99 PRO A N 1
ATOM 771 C CA . PRO A 1 99 ? -18.153 -13.196 7.621 1.00 83.38 99 PRO A CA 1
ATOM 772 C C . PRO A 1 99 ? -19.167 -13.131 6.478 1.00 83.38 99 PRO A C 1
ATOM 774 O O . PRO A 1 99 ? -19.051 -12.293 5.579 1.00 83.38 99 PRO A O 1
ATOM 777 N N . GLU A 1 100 ? -20.190 -13.980 6.532 1.00 84.81 100 GLU A N 1
ATOM 778 C CA . GLU A 1 100 ? -21.276 -13.940 5.555 1.00 84.81 100 GLU A CA 1
ATOM 779 C C . GLU A 1 100 ? -21.906 -12.538 5.496 1.00 84.81 100 GLU A C 1
ATOM 781 O O . GLU A 1 100 ? -22.136 -11.889 6.518 1.00 84.81 100 GLU A O 1
ATOM 786 N N . GLY A 1 101 ? -22.129 -12.037 4.280 1.00 84.50 101 GLY A N 1
ATOM 787 C CA . GLY A 1 101 ? -22.658 -10.691 4.045 1.00 84.50 101 GLY A CA 1
ATOM 788 C C . GLY A 1 101 ? -21.653 -9.547 4.240 1.00 84.50 101 GLY A C 1
ATOM 789 O O . GLY A 1 101 ? -21.993 -8.396 3.958 1.00 84.50 101 GLY A O 1
ATOM 790 N N . ALA A 1 102 ? -20.414 -9.813 4.670 1.00 85.31 102 ALA A N 1
ATOM 791 C CA . ALA A 1 102 ? -19.398 -8.774 4.790 1.00 85.31 102 ALA A CA 1
ATOM 792 C C . ALA A 1 102 ? -18.873 -8.332 3.415 1.00 85.31 102 ALA A C 1
ATOM 794 O O . ALA A 1 102 ? -18.503 -9.140 2.561 1.00 85.31 102 ALA A O 1
ATOM 795 N N . ARG A 1 103 ? -18.773 -7.014 3.215 1.00 86.06 103 ARG A N 1
ATOM 796 C CA . ARG A 1 103 ? -18.102 -6.441 2.045 1.00 86.06 103 ARG A CA 1
ATOM 797 C C . ARG A 1 103 ? -16.596 -6.400 2.283 1.00 86.06 103 ARG A C 1
ATOM 799 O O . ARG A 1 103 ? -16.130 -5.694 3.174 1.00 86.06 103 ARG A O 1
ATOM 806 N N . VAL A 1 104 ? -15.839 -7.081 1.430 1.00 87.06 104 VAL A N 1
ATOM 807 C CA . VAL A 1 104 ? -14.373 -7.015 1.417 1.00 87.06 104 VAL A CA 1
ATOM 808 C C . VAL A 1 104 ? -13.909 -5.901 0.484 1.00 87.06 104 VAL A C 1
ATOM 810 O O . VAL A 1 104 ? -14.328 -5.829 -0.671 1.00 87.06 104 VAL A O 1
ATOM 813 N N . MET A 1 105 ? -13.034 -5.027 0.978 1.00 90.00 105 MET A N 1
ATOM 814 C CA . MET A 1 105 ? -12.475 -3.908 0.220 1.00 90.00 105 MET A CA 1
ATOM 815 C C . MET A 1 105 ? -10.951 -3.985 0.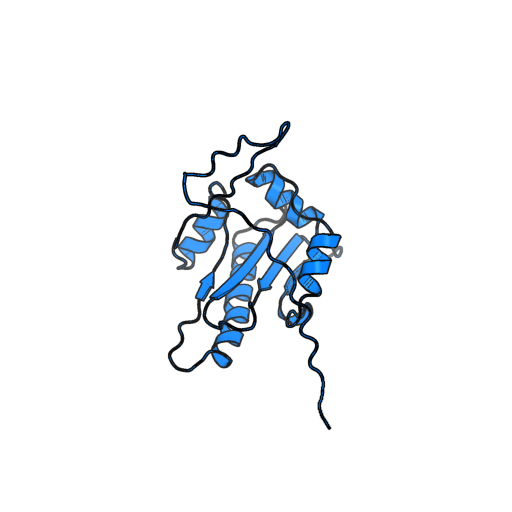187 1.00 90.00 105 MET A C 1
ATOM 817 O O . MET A 1 105 ? -10.313 -4.103 1.232 1.00 90.00 105 MET A O 1
ATOM 821 N N . LEU A 1 106 ? -10.365 -3.837 -1.001 1.00 92.38 106 LEU A N 1
ATOM 822 C CA . LEU A 1 106 ? -8.937 -3.583 -1.169 1.00 92.38 106 LEU A CA 1
ATOM 823 C C . LEU A 1 106 ? -8.713 -2.073 -1.263 1.00 92.38 106 LEU A C 1
ATOM 825 O O . LEU A 1 106 ? -9.288 -1.401 -2.114 1.00 92.38 106 LEU A O 1
ATOM 829 N N . THR A 1 107 ? -7.884 -1.534 -0.377 1.00 93.25 107 THR A N 1
ATOM 830 C CA . THR A 1 107 ? -7.626 -0.095 -0.269 1.00 93.25 107 THR A CA 1
ATOM 831 C C . THR A 1 107 ? -6.144 0.215 -0.413 1.00 93.25 107 THR A C 1
ATOM 833 O O . THR A 1 107 ? -5.291 -0.575 -0.012 1.00 93.25 107 THR A O 1
ATOM 836 N N . HIS A 1 108 ? -5.840 1.399 -0.938 1.00 93.31 108 HIS A N 1
ATOM 837 C CA . HIS A 1 108 ? -4.481 1.898 -1.141 1.00 93.31 108 HIS A CA 1
ATOM 838 C C . HIS A 1 108 ? -4.352 3.276 -0.502 1.00 93.31 108 HIS A C 1
ATOM 840 O O . HIS A 1 108 ? -5.315 4.038 -0.463 1.00 93.31 108 HIS A O 1
ATOM 846 N N . ASN A 1 109 ? -3.152 3.608 -0.035 1.00 90.31 109 ASN A N 1
ATOM 847 C CA . ASN A 1 109 ? -2.810 4.966 0.365 1.00 90.31 109 ASN A CA 1
ATOM 848 C C . ASN A 1 109 ? -1.896 5.530 -0.712 1.00 90.31 109 ASN A C 1
ATOM 850 O O . ASN A 1 109 ? -0.815 4.996 -0.946 1.00 90.31 109 ASN A O 1
ATOM 854 N N . VAL A 1 110 ? -2.333 6.606 -1.352 1.00 89.25 110 VAL A N 1
ATOM 855 C CA . VAL A 1 110 ? -1.584 7.265 -2.420 1.00 89.25 110 VAL A CA 1
ATOM 856 C C . VAL A 1 110 ? -1.271 8.685 -1.982 1.00 89.25 110 VAL A C 1
ATOM 858 O O . VAL A 1 110 ? -2.105 9.356 -1.371 1.00 89.25 110 VAL A O 1
ATOM 861 N N . LEU A 1 111 ? -0.044 9.134 -2.245 1.00 87.38 111 LEU A N 1
ATOM 862 C CA . LEU A 1 111 ? 0.334 10.513 -1.966 1.00 87.38 111 LEU A CA 1
ATOM 863 C C . LEU A 1 111 ? -0.484 11.457 -2.853 1.00 87.38 111 LEU A C 1
ATOM 865 O O . LEU A 1 111 ? -0.751 11.168 -4.017 1.00 87.38 111 LEU A O 1
ATOM 869 N N . ALA A 1 112 ? -0.887 12.599 -2.296 1.00 86.81 112 ALA A N 1
ATOM 870 C CA . ALA A 1 112 ? -1.815 13.521 -2.950 1.00 86.81 112 ALA A CA 1
ATOM 871 C C . ALA A 1 112 ? -1.291 14.122 -4.265 1.00 86.81 112 ALA A C 1
ATOM 873 O O . ALA A 1 112 ? -2.068 14.717 -4.993 1.00 86.81 112 ALA A O 1
ATOM 874 N N . HIS A 1 113 ? -0.015 13.963 -4.583 1.00 85.31 113 HIS A N 1
ATOM 875 C CA . HIS A 1 113 ? 0.645 14.462 -5.790 1.00 85.31 113 HIS A CA 1
ATOM 876 C C . HIS A 1 113 ? 1.190 13.339 -6.684 1.00 85.31 113 HIS A C 1
ATOM 878 O O . HIS A 1 113 ? 1.836 13.613 -7.689 1.00 85.31 113 HIS A O 1
ATOM 884 N N . ASP A 1 114 ? 0.924 12.075 -6.344 1.00 86.81 114 ASP A N 1
ATOM 885 C CA . ASP A 1 114 ? 1.245 10.917 -7.186 1.00 86.81 114 ASP A CA 1
ATOM 886 C C . ASP A 1 114 ? 0.150 10.696 -8.241 1.00 86.81 114 ASP A C 1
ATOM 888 O O . ASP A 1 114 ? -0.698 9.806 -8.120 1.00 86.81 114 ASP A O 1
ATOM 892 N N . GLU A 1 115 ? 0.113 11.557 -9.259 1.00 87.25 115 GLU A N 1
ATOM 893 C CA . GLU A 1 115 ? -0.933 11.499 -10.288 1.00 87.25 115 GLU A CA 1
ATOM 894 C C . GLU A 1 115 ? -0.897 10.196 -11.090 1.00 87.25 115 GLU A C 1
ATOM 896 O O . GLU A 1 115 ? -1.950 9.640 -11.395 1.00 87.25 115 GLU A O 1
ATOM 901 N N . ALA A 1 116 ? 0.291 9.658 -11.375 1.00 84.69 116 ALA A N 1
ATOM 902 C CA . ALA A 1 116 ? 0.426 8.404 -12.112 1.00 84.69 116 ALA A CA 1
ATOM 903 C C . ALA A 1 116 ? -0.280 7.254 -11.380 1.00 84.69 116 ALA A C 1
ATOM 905 O O . ALA A 1 116 ? -1.133 6.578 -11.959 1.00 84.69 116 ALA A O 1
ATOM 906 N N . ARG A 1 117 ? -0.006 7.092 -10.080 1.00 87.88 117 ARG A N 1
ATOM 907 C CA . ARG A 1 117 ? -0.619 6.029 -9.281 1.00 87.88 117 ARG A CA 1
ATOM 908 C C . ARG A 1 117 ? -2.116 6.229 -9.079 1.00 87.88 117 ARG A C 1
ATOM 910 O O . ARG A 1 117 ? -2.859 5.249 -9.085 1.00 87.88 117 ARG A O 1
ATOM 917 N N . LYS A 1 118 ? -2.585 7.474 -8.928 1.00 92.00 118 LYS A N 1
ATOM 918 C CA . LYS A 1 118 ? -4.029 7.761 -8.889 1.00 92.00 118 LYS A CA 1
ATOM 919 C C . LYS A 1 118 ? -4.711 7.325 -10.181 1.00 92.00 118 LYS A C 1
ATOM 921 O O . LYS A 1 118 ? -5.730 6.646 -10.119 1.00 92.00 118 LYS A O 1
ATOM 926 N N . GLN A 1 119 ? -4.148 7.683 -11.335 1.00 91.19 119 GLN A N 1
ATOM 927 C CA . GLN A 1 119 ? -4.723 7.332 -12.633 1.00 91.19 119 GLN A CA 1
ATOM 928 C C . GLN A 1 119 ? -4.732 5.819 -12.862 1.00 91.19 119 GLN A C 1
ATOM 930 O O . GLN A 1 119 ? -5.732 5.289 -13.340 1.00 91.19 119 GLN A O 1
ATOM 935 N N . ASP A 1 120 ? -3.673 5.104 -12.474 1.00 91.38 120 ASP A N 1
ATOM 936 C CA . ASP A 1 120 ? -3.64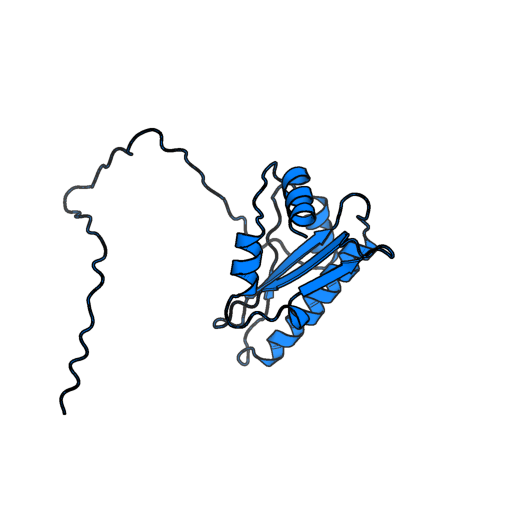9 3.641 -12.574 1.00 91.38 120 ASP A CA 1
ATOM 937 C C . ASP A 1 120 ? -4.767 2.991 -11.743 1.00 91.38 120 ASP A C 1
ATOM 939 O O . ASP A 1 120 ? -5.455 2.099 -12.235 1.00 91.38 120 ASP A O 1
ATOM 943 N N . LEU A 1 121 ? -4.994 3.467 -10.513 1.00 94.62 121 LEU A N 1
ATOM 944 C CA . LEU A 1 121 ? -6.081 2.982 -9.659 1.00 94.62 121 LEU A CA 1
ATOM 945 C C . LEU A 1 121 ? -7.464 3.320 -10.242 1.00 94.62 121 LEU A C 1
ATOM 947 O O . LEU A 1 121 ? -8.324 2.444 -10.320 1.00 94.62 121 LEU A O 1
ATOM 951 N N . LEU A 1 122 ? -7.676 4.557 -10.702 1.00 95.00 122 LEU A N 1
ATOM 952 C CA . LEU A 1 122 ? -8.954 4.989 -11.284 1.00 95.00 122 LEU A CA 1
ATOM 953 C C . LEU A 1 122 ? -9.309 4.198 -12.549 1.00 95.00 122 LEU A C 1
ATOM 955 O O . LEU A 1 122 ? -10.427 3.702 -12.669 1.00 95.00 122 LEU A O 1
ATOM 959 N N . ARG A 1 123 ? -8.351 3.999 -13.469 1.00 93.81 123 ARG A N 1
ATOM 960 C CA . ARG A 1 123 ? -8.557 3.178 -14.683 1.00 93.81 123 ARG A CA 1
ATOM 961 C C . ARG A 1 123 ? -8.951 1.738 -14.367 1.00 93.81 123 ARG A C 1
ATOM 963 O O . ARG A 1 123 ? -9.533 1.061 -15.208 1.00 93.81 123 ARG A O 1
ATOM 970 N N . ARG A 1 124 ? -8.621 1.276 -13.165 1.00 93.31 124 ARG A N 1
ATOM 971 C CA . ARG A 1 124 ? -8.856 -0.084 -12.692 1.00 93.31 124 ARG A CA 1
ATOM 972 C C . ARG A 1 124 ? -10.128 -0.232 -11.856 1.00 93.31 124 ARG A C 1
ATOM 974 O O . ARG A 1 124 ? -10.409 -1.317 -11.358 1.00 93.31 124 ARG A O 1
ATOM 981 N N . GLY A 1 125 ? -10.900 0.848 -11.727 1.00 95.69 125 GLY A N 1
ATOM 982 C CA . GLY A 1 125 ? -12.188 0.861 -11.036 1.00 95.69 125 GLY A CA 1
ATOM 983 C C . GLY A 1 125 ? -12.099 1.110 -9.532 1.00 95.69 125 GLY A C 1
ATOM 984 O O . GLY A 1 125 ? -13.082 0.893 -8.828 1.00 95.69 125 GLY A O 1
ATOM 985 N N . TYR A 1 126 ? -10.948 1.552 -9.017 1.00 96.19 126 TYR A N 1
ATOM 986 C CA . TYR A 1 126 ? -10.883 2.071 -7.651 1.00 96.19 126 TYR A CA 1
ATOM 987 C C . TYR A 1 126 ? -11.492 3.468 -7.591 1.00 96.19 126 TYR A C 1
ATOM 989 O O . TYR A 1 126 ? -11.419 4.240 -8.545 1.00 96.19 126 TYR A O 1
ATOM 997 N N . GLU A 1 127 ? -12.008 3.818 -6.420 1.00 96.31 127 GLU A N 1
ATOM 998 C CA . GLU A 1 127 ? -12.609 5.119 -6.153 1.00 96.31 127 GLU A CA 1
ATOM 999 C C . GLU A 1 127 ? -11.884 5.812 -4.996 1.00 96.31 127 GLU A C 1
ATOM 1001 O O . GLU A 1 127 ? -11.386 5.174 -4.060 1.00 96.31 127 GLU A O 1
ATOM 1006 N N . LEU A 1 128 ? -11.825 7.143 -5.048 1.00 95.44 128 LEU A N 1
ATOM 1007 C CA . LEU A 1 128 ? -11.322 7.943 -3.938 1.00 95.44 128 LEU A CA 1
ATOM 1008 C C . LEU A 1 128 ? -12.348 7.939 -2.799 1.00 95.44 128 LEU A C 1
ATOM 1010 O O . LEU A 1 128 ? -13.439 8.479 -2.941 1.00 95.44 128 LEU A O 1
ATOM 1014 N N . VAL A 1 129 ? -11.967 7.373 -1.653 1.00 93.38 129 VAL A N 1
ATOM 1015 C CA . VAL A 1 129 ? -12.867 7.226 -0.496 1.00 93.38 129 VAL A CA 1
ATOM 1016 C C . VAL A 1 129 ? -12.711 8.319 0.564 1.00 93.38 129 VAL A C 1
ATOM 1018 O O . VAL A 1 129 ? -13.691 8.709 1.186 1.00 93.38 129 VAL A O 1
ATOM 1021 N N . HIS A 1 130 ? -11.489 8.790 0.820 1.00 92.56 130 HIS A N 1
ATOM 1022 C CA . HIS A 1 130 ? -11.208 9.862 1.778 1.00 92.56 130 HIS A CA 1
ATOM 1023 C C . HIS A 1 130 ? -9.786 10.397 1.590 1.00 92.56 130 HIS A C 1
ATOM 1025 O O . HIS A 1 130 ? -8.932 9.755 0.975 1.00 92.56 130 HIS A O 1
ATOM 1031 N N . HIS A 1 131 ? -9.517 11.549 2.200 1.00 92.69 131 HIS A N 1
ATOM 1032 C CA . HIS A 1 131 ? -8.168 12.076 2.373 1.00 92.69 131 HIS A CA 1
ATOM 1033 C C . HIS A 1 131 ? -7.702 11.866 3.815 1.00 92.69 131 HIS A C 1
ATOM 1035 O O . HIS A 1 131 ? -8.471 12.056 4.754 1.00 92.69 131 HIS A O 1
ATOM 1041 N N . THR A 1 132 ? -6.430 11.505 3.997 1.00 87.94 132 THR A N 1
ATOM 1042 C CA . THR A 1 132 ? -5.782 11.470 5.317 1.00 87.94 132 THR A CA 1
ATOM 1043 C C . THR A 1 132 ? -4.714 12.556 5.380 1.00 87.94 132 THR A C 1
ATOM 1045 O O . THR A 1 132 ? -3.841 12.618 4.513 1.00 87.94 132 THR A O 1
ATOM 1048 N N . LEU A 1 133 ? -4.754 13.390 6.421 1.00 86.62 133 LEU A N 1
ATOM 1049 C CA . LEU A 1 133 ? -3.757 14.433 6.658 1.00 86.62 133 LEU A CA 1
ATOM 1050 C C . LEU A 1 133 ? -2.716 13.950 7.666 1.00 86.62 133 LEU A C 1
ATOM 1052 O O . LEU A 1 133 ? -3.046 13.498 8.762 1.00 86.62 133 LEU A O 1
ATOM 1056 N N . ARG A 1 134 ? -1.436 14.068 7.307 1.00 83.25 134 ARG A N 1
ATOM 1057 C CA . ARG A 1 134 ? -0.337 13.820 8.243 1.00 83.25 134 ARG A CA 1
ATOM 1058 C C . ARG A 1 134 ? 0.095 15.136 8.878 1.00 83.25 134 ARG A C 1
ATOM 1060 O O . ARG A 1 134 ? 0.872 15.877 8.284 1.00 83.25 134 ARG A O 1
ATOM 1067 N N . MET A 1 135 ? -0.359 15.376 10.103 1.00 86.12 135 MET A N 1
ATOM 1068 C CA . MET A 1 135 ? 0.064 16.528 10.900 1.00 86.12 135 MET A CA 1
ATOM 1069 C C . MET A 1 135 ? 1.458 16.280 11.488 1.00 86.12 135 MET A C 1
ATOM 1071 O O . MET A 1 135 ? 1.745 15.190 11.990 1.00 86.12 135 MET A O 1
ATOM 1075 N N . ARG A 1 136 ? 2.344 17.277 11.415 1.00 83.06 136 ARG A N 1
ATOM 1076 C CA . ARG A 1 136 ? 3.666 17.242 12.051 1.00 83.06 136 ARG A CA 1
ATOM 1077 C C . ARG A 1 136 ? 3.961 18.602 12.661 1.00 83.06 136 ARG A C 1
ATOM 1079 O O . ARG A 1 136 ? 3.852 19.612 11.977 1.00 83.06 136 ARG A O 1
ATOM 1086 N N . MET A 1 137 ? 4.395 18.594 13.911 1.00 84.00 137 MET A N 1
ATOM 1087 C CA . MET A 1 137 ? 4.894 19.767 14.614 1.00 84.00 137 MET A CA 1
ATOM 1088 C C . MET A 1 137 ? 6.273 19.425 15.173 1.00 84.00 137 MET A C 1
ATOM 1090 O O . MET A 1 137 ? 6.469 18.328 15.695 1.00 84.00 137 MET A O 1
ATOM 1094 N N . ALA A 1 138 ? 7.231 20.331 15.006 1.00 84.25 138 ALA A N 1
ATOM 1095 C CA . ALA A 1 138 ? 8.501 20.264 15.713 1.00 84.25 138 ALA A CA 1
ATOM 1096 C C . ALA A 1 138 ? 8.339 21.077 16.997 1.00 84.25 138 ALA A C 1
ATOM 1098 O O . ALA A 1 138 ? 8.020 22.262 16.928 1.00 84.25 138 ALA A O 1
ATOM 1099 N N . LEU A 1 139 ? 8.497 20.429 18.147 1.00 83.88 139 LEU A N 1
ATOM 1100 C CA . LEU A 1 139 ? 8.442 21.097 19.440 1.00 83.88 139 LEU A CA 1
ATOM 1101 C C . LEU A 1 139 ? 9.866 21.481 19.836 1.00 83.88 139 LEU A C 1
ATOM 1103 O O . LEU A 1 139 ? 10.692 20.605 20.084 1.00 83.88 139 LEU A O 1
ATOM 1107 N N . SER A 1 140 ? 10.141 22.782 19.858 1.00 86.31 140 SER A N 1
ATOM 1108 C CA . SER A 1 140 ? 11.370 23.338 20.444 1.00 86.31 140 SER A CA 1
ATOM 1109 C C . SER A 1 140 ? 11.180 23.686 21.922 1.00 86.31 140 SER A C 1
ATOM 1111 O O . SER A 1 140 ? 12.146 23.734 22.675 1.00 86.31 140 SER A O 1
ATOM 1113 N N . GLU A 1 141 ? 9.930 23.901 22.330 1.00 87.06 141 GLU A N 1
ATOM 1114 C CA . GLU A 1 141 ? 9.509 24.254 23.683 1.00 87.06 141 GLU A CA 1
ATOM 1115 C C . GLU A 1 141 ? 8.259 23.445 24.053 1.00 87.06 141 GLU A C 1
ATOM 1117 O O . GLU A 1 141 ? 7.577 22.891 23.181 1.00 87.06 141 GLU A O 1
ATOM 1122 N N . ALA A 1 142 ? 7.970 23.352 25.353 1.00 82.19 142 ALA A N 1
ATOM 1123 C CA . ALA A 1 142 ? 6.759 22.697 25.832 1.00 82.19 142 ALA A CA 1
ATOM 1124 C C . ALA A 1 142 ? 5.513 23.495 25.394 1.00 82.19 142 ALA A C 1
ATOM 1126 O O . ALA A 1 142 ? 5.531 24.726 25.456 1.00 82.19 142 ALA A O 1
ATOM 1127 N N . PRO A 1 143 ? 4.432 22.829 24.952 1.00 79.69 143 PRO A N 1
ATOM 1128 C CA . PRO A 1 143 ? 3.192 23.521 24.628 1.00 79.69 143 PRO A CA 1
ATOM 1129 C C . PRO A 1 143 ? 2.590 24.169 25.881 1.00 79.69 143 PRO A C 1
ATOM 1131 O O . PRO A 1 143 ? 2.737 23.665 26.994 1.00 79.69 143 PRO A O 1
ATOM 1134 N N . VAL A 1 144 ? 1.900 25.295 25.691 1.00 76.94 144 VAL A N 1
ATOM 1135 C CA . VAL A 1 144 ? 1.148 25.946 26.767 1.00 76.94 144 VAL A CA 1
ATOM 1136 C C . VAL A 1 144 ? -0.142 25.167 26.998 1.00 76.94 144 VAL A C 1
ATOM 1138 O O . VAL A 1 144 ? -1.020 25.139 26.135 1.00 76.94 144 VAL A O 1
ATOM 1141 N N . ASP A 1 145 ? -0.264 24.569 28.178 1.00 77.00 145 ASP A N 1
ATOM 1142 C CA . ASP A 1 145 ? -1.478 23.877 28.593 1.0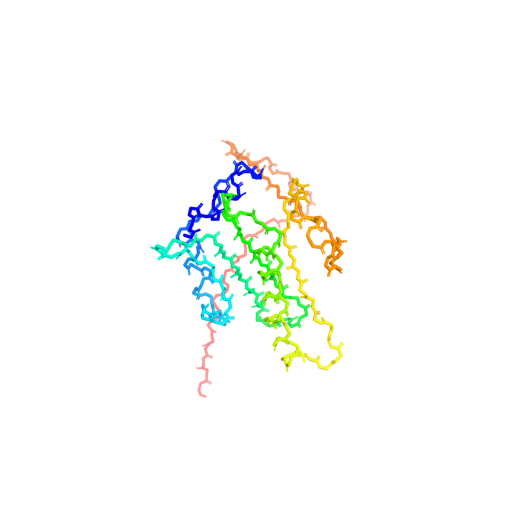0 77.00 145 ASP A CA 1
ATOM 1143 C C . ASP A 1 145 ? -2.479 24.879 29.182 1.00 77.00 145 ASP A C 1
ATOM 1145 O O . ASP A 1 145 ? -2.214 25.537 30.188 1.00 77.00 145 ASP A O 1
ATOM 1149 N N . SER A 1 146 ? -3.661 24.979 28.572 1.00 83.00 146 SER A N 1
ATOM 1150 C CA . SER A 1 146 ? -4.827 25.624 29.185 1.00 83.00 146 SER A CA 1
ATOM 1151 C C . SER A 1 146 ? -5.896 24.562 29.411 1.00 83.00 146 SER A C 1
ATOM 1153 O O . SER A 1 146 ? -6.581 24.127 28.487 1.00 83.00 146 SER A O 1
ATOM 1155 N N . ILE A 1 147 ? -5.985 24.081 30.650 1.00 84.94 147 ILE A N 1
ATOM 1156 C CA . ILE A 1 147 ? -7.019 23.127 31.054 1.00 84.94 147 ILE A CA 1
ATOM 1157 C C . ILE A 1 147 ? -8.245 23.942 31.495 1.00 84.94 147 ILE A C 1
ATOM 1159 O O . ILE A 1 147 ? -8.102 24.789 32.378 1.00 84.94 147 ILE A O 1
ATOM 1163 N N . PRO A 1 148 ? -9.433 23.732 30.897 1.00 91.38 148 PRO A N 1
ATOM 1164 C CA . PRO A 1 148 ? -10.649 24.426 31.311 1.00 91.38 148 PRO A CA 1
ATOM 1165 C C . PRO A 1 148 ? -11.009 24.162 32.779 1.00 91.38 148 PRO A C 1
ATOM 1167 O O . PRO A 1 148 ? -10.704 23.098 33.325 1.00 91.38 148 PRO A O 1
ATOM 1170 N N . GLU A 1 149 ? -11.705 25.114 33.405 1.00 91.88 149 GLU A N 1
ATOM 1171 C CA . GLU A 1 149 ? -12.186 24.970 34.780 1.00 91.88 149 GLU A CA 1
ATOM 1172 C C . GLU A 1 149 ? -13.037 23.698 34.938 1.00 91.88 149 GLU A C 1
ATOM 1174 O O . GLU A 1 149 ? -13.868 23.367 34.091 1.00 91.88 149 GLU A O 1
ATOM 1179 N N . GLY A 1 150 ? -12.801 22.955 36.021 1.00 91.38 150 GLY A N 1
ATOM 1180 C CA . GLY A 1 150 ? -13.507 21.706 36.315 1.00 91.38 150 GLY A CA 1
ATOM 1181 C C . GLY A 1 150 ? -12.962 20.454 35.616 1.00 91.38 150 GLY A C 1
ATOM 1182 O O . GLY A 1 150 ? -13.493 19.369 35.850 1.00 91.38 150 GLY A O 1
ATOM 1183 N N . ILE A 1 151 ? -11.899 20.552 34.806 1.00 90.12 151 ILE A N 1
ATOM 1184 C CA . ILE A 1 151 ? -11.274 19.397 34.137 1.00 90.12 151 ILE A CA 1
ATOM 1185 C C . ILE A 1 151 ? -9.933 19.046 34.795 1.00 90.12 151 ILE A C 1
ATOM 1187 O O . ILE A 1 151 ? -9.117 19.913 35.090 1.00 90.12 151 ILE A O 1
ATOM 1191 N N . LEU A 1 152 ? -9.680 17.746 34.995 1.00 87.69 152 LEU A N 1
ATOM 1192 C CA . LEU A 1 152 ? -8.403 17.217 35.482 1.00 87.69 152 LEU A CA 1
ATOM 1193 C C . LEU A 1 152 ? -7.814 16.232 34.470 1.00 87.69 152 LEU A C 1
ATOM 1195 O O . LEU A 1 152 ? -8.459 15.247 34.108 1.00 87.69 152 LEU A O 1
ATOM 1199 N N . LEU A 1 153 ? -6.565 16.460 34.064 1.00 86.12 153 LEU A N 1
ATOM 1200 C CA . LEU A 1 153 ? -5.807 15.526 33.234 1.00 86.12 153 LEU A CA 1
ATOM 1201 C C . LEU A 1 153 ? -5.077 14.511 34.127 1.00 86.12 153 LEU A C 1
ATOM 1203 O O . LEU A 1 153 ? -4.411 14.887 35.092 1.00 86.12 153 LEU A O 1
ATOM 1207 N N . ARG A 1 154 ? -5.185 13.215 33.816 1.00 85.75 154 ARG A N 1
ATOM 1208 C CA . ARG A 1 154 ? -4.461 12.147 34.524 1.00 85.75 154 ARG A CA 1
ATOM 1209 C C . ARG A 1 154 ? -3.843 11.170 33.536 1.00 85.75 154 ARG A C 1
ATOM 1211 O O . ARG A 1 154 ? -4.475 10.794 32.551 1.00 85.75 154 ARG A O 1
ATOM 1218 N N . SER A 1 155 ? -2.630 10.718 33.837 1.00 88.44 155 SER A N 1
ATOM 1219 C CA . SER A 1 155 ? -1.989 9.630 33.100 1.00 88.44 155 SER A CA 1
ATOM 1220 C C . SER A 1 155 ? -2.745 8.324 33.318 1.00 88.44 155 SER A C 1
ATOM 1222 O O . SER A 1 155 ? -3.153 8.015 34.440 1.00 88.44 155 SER A O 1
ATOM 1224 N N . ALA A 1 156 ? -2.889 7.527 32.260 1.00 80.56 156 ALA A N 1
ATOM 1225 C CA . ALA A 1 156 ? -3.391 6.168 32.391 1.00 80.56 156 ALA A CA 1
ATOM 1226 C C . ALA A 1 156 ? -2.408 5.350 33.247 1.00 80.56 156 ALA A C 1
ATOM 1228 O O . ALA A 1 156 ? -1.274 5.100 32.837 1.00 80.56 156 ALA A O 1
ATOM 1229 N N . ALA A 1 157 ? -2.830 4.950 34.446 1.00 80.88 157 ALA A N 1
ATOM 1230 C CA . ALA A 1 157 ? -2.081 3.999 35.253 1.00 80.88 157 ALA A CA 1
ATOM 1231 C C . ALA A 1 157 ? -2.322 2.589 34.704 1.00 80.88 157 ALA A C 1
ATOM 1233 O O . ALA A 1 157 ? -3.455 2.193 34.429 1.00 80.88 157 ALA A O 1
ATOM 1234 N N . ARG A 1 158 ? -1.250 1.816 34.539 1.00 58.97 158 ARG A N 1
ATOM 1235 C CA . ARG A 1 158 ? -1.348 0.397 34.205 1.00 58.97 158 ARG A CA 1
ATOM 1236 C C . ARG A 1 158 ? -1.796 -0.323 35.476 1.00 58.97 158 ARG A C 1
ATOM 1238 O O . ARG A 1 158 ? -0.971 -0.570 36.348 1.00 58.97 158 ARG A O 1
ATOM 1245 N N . SER A 1 159 ? -3.088 -0.608 35.621 1.00 57.75 159 SER A N 1
ATOM 1246 C CA . SER A 1 159 ? -3.557 -1.445 36.727 1.00 57.75 159 SER A CA 1
ATOM 1247 C C . SER A 1 159 ? -2.886 -2.811 36.602 1.00 57.75 159 SER A C 1
ATOM 1249 O O . SER A 1 159 ? -3.109 -3.526 35.623 1.00 57.75 159 SER A O 1
ATOM 1251 N N . ALA A 1 160 ? -2.032 -3.164 37.561 1.00 51.25 160 ALA A N 1
ATOM 1252 C CA . ALA A 1 160 ? -1.588 -4.536 37.723 1.00 51.25 160 ALA A CA 1
ATOM 1253 C C . ALA A 1 160 ? -2.832 -5.354 38.087 1.00 51.25 160 ALA A C 1
ATOM 1255 O O . ALA A 1 160 ? -3.281 -5.335 39.229 1.00 51.25 160 ALA A O 1
ATOM 1256 N N . CYS A 1 161 ? -3.437 -6.021 37.102 1.00 39.03 161 CYS A N 1
ATOM 1257 C CA . CYS A 1 161 ? -4.366 -7.106 37.384 1.00 39.03 161 CYS A CA 1
ATOM 1258 C C . CYS A 1 161 ? -3.548 -8.231 38.022 1.00 39.03 161 CYS A C 1
ATOM 1260 O O . CYS A 1 161 ? -3.023 -9.099 37.328 1.00 39.03 161 CYS A O 1
ATOM 1262 N N . HIS A 1 162 ? -3.407 -8.188 39.345 1.00 41.53 162 HIS A N 1
ATOM 1263 C CA . HIS A 1 162 ? -3.198 -9.393 40.126 1.00 41.53 162 HIS A CA 1
ATOM 1264 C C . HIS A 1 162 ? -4.495 -10.197 40.028 1.00 41.53 162 HIS A C 1
ATOM 1266 O O . HIS A 1 162 ? -5.463 -9.924 40.729 1.00 41.53 162 HIS A O 1
ATOM 1272 N N . PHE A 1 163 ? -4.533 -11.163 39.111 1.00 40.25 163 PHE A N 1
ATOM 1273 C CA . PHE A 1 163 ? -5.409 -12.312 39.290 1.00 40.25 163 PHE A CA 1
ATOM 1274 C C . PHE A 1 163 ? -4.791 -13.138 40.419 1.00 40.25 163 PHE A C 1
ATOM 1276 O O . PHE A 1 163 ? -3.875 -13.930 40.200 1.00 40.25 163 PHE A O 1
ATOM 1283 N N . GLU A 1 164 ? -5.239 -12.893 41.647 1.00 37.84 164 GLU A N 1
ATOM 1284 C CA . GLU A 1 164 ? -5.093 -13.876 42.711 1.00 37.84 164 GLU A CA 1
ATOM 1285 C C . GLU A 1 164 ? -5.971 -15.071 42.335 1.00 37.84 164 GLU A C 1
ATOM 1287 O O . GLU A 1 164 ? -7.192 -15.035 42.475 1.00 37.84 164 GLU A O 1
ATOM 1292 N N . ASN A 1 165 ? -5.346 -16.130 41.818 1.00 40.34 165 ASN A N 1
ATOM 1293 C CA . ASN A 1 165 ? -5.974 -17.443 41.768 1.00 40.34 165 ASN A CA 1
ATOM 1294 C C . ASN A 1 165 ? -6.235 -17.882 43.211 1.00 40.34 165 ASN A C 1
ATOM 1296 O O . ASN A 1 165 ? -5.316 -18.299 43.915 1.00 40.34 165 ASN A O 1
ATOM 1300 N N . HIS A 1 166 ? -7.483 -17.767 43.651 1.00 40.47 166 HIS A N 1
ATOM 1301 C CA . HIS A 1 166 ? -7.961 -18.518 44.798 1.00 40.47 166 HIS A CA 1
ATOM 1302 C C . HIS A 1 166 ? -8.338 -19.925 44.329 1.00 40.47 166 HIS A C 1
ATOM 1304 O O . HIS A 1 166 ? -9.337 -20.097 43.637 1.00 40.47 166 HIS A O 1
ATOM 1310 N N . SER A 1 167 ? -7.471 -20.855 44.747 1.00 45.16 167 SER A N 1
ATOM 1311 C CA . SER A 1 167 ? -7.714 -22.259 45.126 1.00 45.16 167 SER A CA 1
ATOM 1312 C C . SER A 1 167 ? -8.255 -23.231 44.080 1.00 45.16 167 SER A C 1
ATOM 1314 O O . SER A 1 167 ? -9.456 -23.178 43.752 1.00 45.16 167 SER A O 1
#

pLDDT: mean 81.41, std 14.54, range [37.84, 96.38]